Protein AF-A0A349PHZ7-F1 (afdb_monomer_lite)

Radius of gyration: 16.55 Å; chains: 1; bounding box: 44×22×49 Å

Secondary structure (DSSP, 8-state):
-HHHHHHHHHHHHHHHHHHHTT--HHHHHHHHHHHHHHHS---HHHHHHHHHHHHHHHHHHHHTT-HHHHHHHHHHHHHHHHHHHHHHHHHHHHHHHHH--

Foldseek 3Di:
DVVVVVLVVVVVVLVVVCVVVVDDPVVSVLSVVLSVCVVPPDQLVVLLVQLVVLLVVLVVCVVVVVNVVSVVSNVVSVSSVVSSVVSVVVVVVVVVVVVVD

pLDDT: mean 85.17, std 7.7, range [51.5, 95.75]

Sequence (101 aa):
MLKKILEILIFAITLAMGFYFQWEIANFVFFILFIFLILHPIPSRFAAGSAIIFLLATAFLTVFKQNDLAETVAIWAYYLMIFTAMLSFGELRKEEEKDII

Structure (mmCIF, N/CA/C/O backbone):
data_AF-A0A349PHZ7-F1
#
_entry.id   AF-A0A349PHZ7-F1
#
loop_
_atom_site.group_PDB
_atom_site.id
_atom_site.type_symbol
_atom_site.label_atom_id
_atom_site.label_alt_id
_atom_site.label_comp_id
_atom_site.label_asym_id
_atom_site.label_entity_id
_atom_site.label_seq_id
_atom_site.pdbx_PDB_ins_code
_atom_site.Cartn_x
_atom_site.Cartn_y
_atom_site.Cartn_z
_atom_site.occupancy
_atom_site.B_iso_or_equiv
_atom_site.auth_seq_id
_atom_site.auth_comp_id
_atom_site.auth_asym_id
_atom_site.auth_atom_id
_atom_site.pdbx_PDB_model_num
ATOM 1 N N . MET A 1 1 ? 8.644 3.013 -27.261 1.00 65.25 1 MET A N 1
ATOM 2 C CA . MET A 1 1 ? 7.263 3.433 -27.596 1.00 65.25 1 MET A CA 1
ATOM 3 C C . MET A 1 1 ? 6.222 2.410 -27.152 1.00 65.25 1 MET A C 1
ATOM 5 O O . MET A 1 1 ? 5.331 2.801 -26.415 1.00 65.25 1 MET A O 1
ATOM 9 N N . LEU A 1 2 ? 6.371 1.121 -27.491 1.00 77.38 2 LEU A N 1
ATOM 10 C CA . LEU A 1 2 ? 5.410 0.067 -27.120 1.00 77.38 2 LEU A CA 1
ATOM 11 C C . LEU A 1 2 ? 5.133 -0.029 -25.605 1.00 77.38 2 LEU A C 1
ATOM 13 O O . LEU A 1 2 ? 3.978 -0.096 -25.211 1.00 77.38 2 LEU A O 1
ATOM 17 N N . LYS A 1 3 ? 6.171 0.061 -24.755 1.00 77.25 3 LYS A N 1
ATOM 18 C CA . LYS A 1 3 ? 6.020 0.034 -23.285 1.00 77.25 3 LYS A CA 1
ATOM 19 C C . LYS A 1 3 ? 5.108 1.143 -22.746 1.00 77.25 3 LYS A C 1
ATOM 21 O O . LYS A 1 3 ? 4.181 0.847 -22.012 1.00 77.25 3 LYS A O 1
ATOM 26 N N . LYS A 1 4 ? 5.303 2.390 -23.193 1.00 82.31 4 LYS A N 1
ATOM 27 C CA . LYS A 1 4 ? 4.463 3.530 -22.784 1.00 82.31 4 LYS A CA 1
ATOM 28 C C . LYS A 1 4 ? 3.002 3.356 -23.198 1.00 82.31 4 LYS A C 1
ATOM 30 O O . LYS A 1 4 ? 2.106 3.709 -22.446 1.00 82.31 4 LYS A O 1
ATOM 35 N N . ILE A 1 5 ? 2.759 2.814 -24.393 1.00 87.56 5 ILE A N 1
ATOM 36 C CA . ILE A 1 5 ? 1.396 2.545 -24.870 1.00 87.56 5 ILE A CA 1
ATOM 37 C C . ILE A 1 5 ? 0.746 1.460 -24.007 1.00 87.56 5 ILE A C 1
ATOM 39 O O . ILE A 1 5 ? -0.408 1.611 -23.623 1.00 87.56 5 ILE A O 1
ATOM 43 N N . LEU A 1 6 ? 1.495 0.407 -23.664 1.00 84.19 6 LEU A N 1
ATOM 44 C CA . LEU A 1 6 ? 1.021 -0.672 -22.801 1.00 84.19 6 LEU A CA 1
ATOM 45 C C . LEU A 1 6 ? 0.687 -0.169 -21.388 1.00 84.19 6 LEU A C 1
ATOM 47 O O . LEU A 1 6 ? -0.371 -0.497 -20.866 1.00 84.19 6 LEU A O 1
ATOM 51 N N . GLU A 1 7 ? 1.549 0.666 -20.801 1.00 82.69 7 GLU A N 1
ATOM 52 C CA . GLU A 1 7 ? 1.324 1.300 -19.493 1.00 82.69 7 GLU A CA 1
ATOM 53 C C . GLU A 1 7 ? 0.032 2.125 -19.486 1.00 82.69 7 GLU A C 1
ATOM 55 O O . GLU A 1 7 ? -0.805 1.948 -18.604 1.00 82.69 7 GLU A O 1
ATOM 60 N N . ILE A 1 8 ? -0.174 2.966 -20.507 1.00 85.00 8 ILE A N 1
ATOM 61 C CA . ILE A 1 8 ? -1.394 3.775 -20.651 1.00 85.00 8 ILE A CA 1
ATOM 62 C C . ILE A 1 8 ? -2.633 2.882 -20.803 1.00 85.00 8 ILE A C 1
ATOM 64 O O . ILE A 1 8 ? -3.661 3.156 -20.186 1.00 85.00 8 ILE A O 1
ATOM 68 N N . LEU A 1 9 ? -2.542 1.805 -21.589 1.00 87.75 9 LEU A N 1
ATOM 69 C CA . LEU A 1 9 ? -3.639 0.852 -21.793 1.00 87.75 9 LEU A CA 1
ATOM 70 C C . LEU A 1 9 ? -4.025 0.142 -20.494 1.00 87.75 9 LEU A C 1
ATOM 72 O O . LEU A 1 9 ? -5.206 0.079 -20.158 1.00 87.75 9 LEU A O 1
ATOM 76 N N . ILE A 1 10 ? -3.035 -0.347 -19.745 1.00 84.75 10 ILE A N 1
ATOM 77 C CA . ILE A 1 10 ? -3.248 -0.998 -18.448 1.00 84.75 10 ILE A CA 1
ATOM 78 C C . ILE A 1 10 ? -3.899 -0.014 -17.472 1.00 84.75 10 ILE A C 1
ATOM 80 O O . ILE A 1 10 ? -4.866 -0.365 -16.794 1.00 84.75 10 ILE A O 1
ATOM 84 N N . PHE A 1 11 ? -3.430 1.236 -17.437 1.00 81.75 11 PHE A N 1
ATOM 85 C CA . PHE A 1 11 ? -3.997 2.266 -16.568 1.00 81.75 11 PHE A CA 1
ATOM 86 C C . PHE A 1 11 ? -5.447 2.614 -16.944 1.00 81.75 11 PHE A C 1
ATOM 88 O O . PHE A 1 11 ? -6.304 2.752 -16.072 1.00 81.75 11 PHE A O 1
ATOM 95 N N . ALA A 1 12 ? -5.752 2.692 -18.243 1.00 85.50 12 ALA A N 1
ATOM 96 C CA . ALA A 1 12 ? -7.103 2.947 -18.738 1.00 85.50 12 ALA A CA 1
ATOM 97 C C . ALA A 1 12 ? -8.074 1.800 -18.407 1.00 85.50 12 ALA A C 1
ATOM 99 O O . ALA A 1 12 ? -9.182 2.053 -17.936 1.00 85.50 12 ALA A O 1
ATOM 100 N N . ILE A 1 13 ? -7.648 0.544 -18.589 1.00 86.50 13 ILE A N 1
ATOM 101 C CA . ILE A 1 13 ? -8.439 -0.644 -18.221 1.00 86.50 13 ILE A CA 1
ATOM 102 C 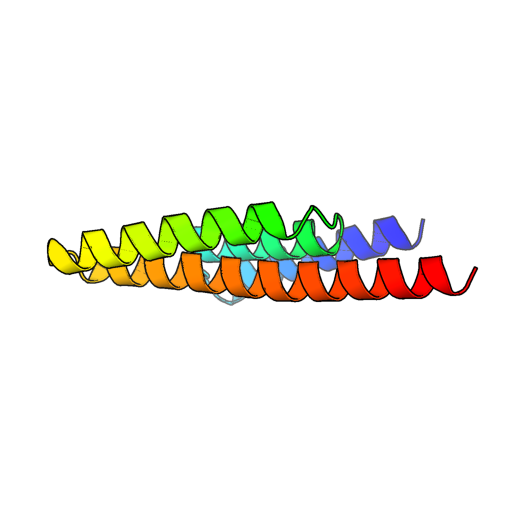C . ILE A 1 13 ? -8.705 -0.659 -16.714 1.00 86.50 13 ILE A C 1
ATOM 104 O O . ILE A 1 13 ? -9.820 -0.927 -16.281 1.00 86.50 13 ILE A O 1
ATOM 108 N N . THR A 1 14 ? -7.703 -0.304 -15.919 1.00 81.06 14 THR A N 1
ATOM 109 C CA . THR A 1 14 ? -7.800 -0.233 -14.457 1.00 81.06 14 THR A CA 1
ATOM 110 C C . THR A 1 14 ? -8.839 0.776 -13.994 1.00 81.06 14 THR A C 1
ATOM 112 O O . THR A 1 14 ? -9.693 0.454 -13.168 1.00 81.06 14 THR A O 1
ATOM 115 N N . LEU A 1 15 ? -8.805 1.984 -14.559 1.00 83.06 15 LEU A N 1
ATOM 116 C CA . LEU A 1 15 ? -9.811 3.014 -14.307 1.00 83.06 15 LEU A CA 1
ATOM 117 C C . LEU A 1 15 ? -11.213 2.541 -14.703 1.00 83.06 15 LEU A C 1
ATOM 119 O O . LEU A 1 15 ? -12.157 2.710 -13.931 1.00 83.06 15 LEU A O 1
ATOM 123 N N . ALA A 1 16 ? -11.341 1.907 -15.872 1.00 85.44 16 ALA A N 1
ATOM 124 C CA . ALA A 1 16 ? -12.613 1.378 -16.349 1.00 85.44 16 ALA A CA 1
ATOM 125 C C . ALA A 1 16 ? -13.165 0.277 -15.427 1.00 85.44 16 ALA A C 1
ATOM 127 O O . ALA A 1 16 ? -14.351 0.292 -15.107 1.00 85.44 16 ALA A O 1
ATOM 128 N N . MET A 1 17 ? -12.314 -0.638 -14.954 1.00 82.88 17 MET A N 1
ATOM 129 C CA . MET A 1 17 ? -12.703 -1.693 -14.014 1.00 82.88 17 MET A CA 1
ATOM 130 C C . MET A 1 17 ? -13.126 -1.114 -12.664 1.00 82.88 17 MET A C 1
ATOM 132 O O . MET A 1 17 ? -14.194 -1.466 -12.170 1.00 82.88 17 MET A O 1
ATOM 136 N N . GLY A 1 18 ? -12.345 -0.192 -12.093 1.00 80.69 18 GLY A N 1
ATOM 137 C CA . GLY A 1 18 ? -12.685 0.435 -10.813 1.00 80.69 18 GLY A CA 1
ATOM 138 C C . GLY A 1 18 ? -14.038 1.145 -10.842 1.00 80.69 18 GLY A C 1
ATOM 139 O O . GLY A 1 18 ? -14.828 1.007 -9.910 1.00 80.69 18 GLY A O 1
ATOM 140 N N . PHE A 1 19 ? -14.336 1.836 -11.947 1.00 82.56 19 PHE A N 1
ATOM 141 C CA . PHE A 1 19 ? -15.633 2.477 -12.149 1.00 82.56 19 PHE A CA 1
ATOM 142 C C . PHE A 1 19 ? -16.764 1.458 -12.353 1.00 82.56 19 PHE A C 1
ATOM 144 O O . PHE A 1 19 ? -17.817 1.575 -11.730 1.00 82.56 19 PHE A O 1
ATOM 151 N N . TYR A 1 20 ? -16.548 0.441 -13.195 1.00 87.75 20 TYR A N 1
ATOM 152 C CA . TYR A 1 20 ? -17.558 -0.574 -13.512 1.00 87.75 20 TYR A CA 1
ATOM 153 C C . TYR A 1 20 ? -17.965 -1.409 -12.291 1.00 87.75 20 TYR A C 1
ATOM 155 O O . TYR A 1 20 ? -19.149 -1.663 -12.085 1.00 87.75 20 TYR A O 1
ATOM 163 N N . PHE A 1 21 ? -16.999 -1.806 -11.459 1.00 82.75 21 PHE A N 1
ATOM 164 C CA . PHE A 1 21 ? -17.248 -2.623 -10.269 1.00 82.75 21 PHE A CA 1
ATOM 165 C C . PHE A 1 21 ? -17.656 -1.815 -9.029 1.00 82.75 21 PHE A C 1
ATOM 167 O O . PHE A 1 21 ? -17.830 -2.410 -7.968 1.00 82.75 21 PHE A O 1
ATOM 174 N N . GLN A 1 22 ? -17.801 -0.487 -9.147 1.00 84.06 22 GLN A N 1
ATOM 175 C CA . GLN A 1 22 ? -18.141 0.415 -8.038 1.00 84.06 22 GLN A CA 1
ATOM 176 C C . GLN A 1 22 ? -17.272 0.181 -6.796 1.00 84.06 22 GLN A C 1
ATOM 178 O O . GLN A 1 22 ? -17.761 0.129 -5.668 1.00 84.06 22 GLN A O 1
ATOM 183 N N . TRP A 1 23 ? -15.968 -0.006 -7.004 1.00 81.25 23 TRP A N 1
ATOM 184 C CA . TRP A 1 23 ? -15.066 -0.279 -5.896 1.00 81.25 23 TRP A CA 1
ATOM 185 C C . TRP A 1 23 ? -14.998 0.898 -4.932 1.00 81.25 23 TRP A C 1
ATOM 187 O O . TRP A 1 23 ? -14.948 2.062 -5.335 1.00 81.25 23 TRP A O 1
ATOM 197 N N . GLU A 1 24 ? -14.917 0.577 -3.643 1.00 82.19 24 GLU A N 1
ATOM 198 C CA . GLU A 1 24 ? -14.565 1.568 -2.639 1.00 82.19 24 GLU A CA 1
ATOM 199 C C . GLU A 1 24 ? -13.225 2.223 -2.978 1.00 82.19 24 GLU A C 1
ATOM 201 O O . GLU A 1 24 ? -12.292 1.575 -3.467 1.00 82.19 24 GLU A O 1
ATOM 206 N N . ILE A 1 25 ? -13.117 3.516 -2.667 1.00 82.25 25 ILE A N 1
ATOM 207 C CA . ILE A 1 25 ? -11.941 4.338 -2.975 1.00 82.25 25 ILE A CA 1
ATOM 208 C C . ILE A 1 25 ? -10.661 3.678 -2.447 1.00 82.25 25 ILE A C 1
ATOM 210 O O . ILE A 1 25 ? -9.649 3.672 -3.143 1.00 82.25 25 ILE A O 1
ATOM 214 N N . ALA A 1 26 ? -10.707 3.066 -1.259 1.00 78.62 26 ALA A N 1
ATOM 215 C CA . ALA A 1 26 ? -9.567 2.355 -0.687 1.00 78.62 26 ALA A CA 1
ATOM 216 C C . ALA A 1 26 ? -9.108 1.185 -1.576 1.00 78.62 26 ALA A C 1
ATOM 218 O O . ALA A 1 26 ? -7.930 1.104 -1.923 1.00 78.62 26 ALA A O 1
ATOM 219 N N . ASN A 1 27 ? -10.031 0.325 -2.014 1.00 80.62 27 ASN A N 1
ATOM 220 C CA . ASN A 1 27 ? -9.727 -0.808 -2.895 1.00 80.62 27 ASN A CA 1
ATOM 221 C C . ASN A 1 27 ? -9.187 -0.339 -4.250 1.00 80.62 27 ASN A C 1
ATOM 223 O O . ASN A 1 27 ? -8.226 -0.904 -4.772 1.00 80.62 27 ASN A O 1
ATOM 227 N N . PHE A 1 28 ? -9.752 0.743 -4.790 1.00 83.69 28 PHE A N 1
ATOM 228 C CA . PHE A 1 28 ? -9.271 1.353 -6.024 1.00 83.69 28 PHE A CA 1
ATOM 229 C C . PHE A 1 28 ? -7.835 1.886 -5.893 1.00 83.69 28 PHE A C 1
ATOM 231 O O . PHE A 1 28 ? -6.997 1.632 -6.759 1.00 83.69 28 PHE A O 1
ATOM 238 N N . VAL A 1 29 ? -7.519 2.562 -4.782 1.00 83.88 29 VAL A N 1
ATOM 239 C CA . VAL A 1 29 ? -6.161 3.044 -4.483 1.00 83.88 29 VAL A CA 1
ATOM 240 C C . VAL A 1 29 ? -5.179 1.880 -4.356 1.00 83.88 29 VAL A C 1
ATOM 242 O O . VAL A 1 29 ? -4.104 1.935 -4.955 1.00 83.88 29 VAL A O 1
ATOM 245 N N . PHE A 1 30 ? -5.546 0.809 -3.644 1.00 83.62 30 PHE A N 1
ATOM 246 C CA . PHE A 1 30 ? -4.711 -0.393 -3.537 1.00 83.62 30 PHE A CA 1
ATOM 247 C C . PHE A 1 30 ? -4.459 -1.040 -4.898 1.00 83.62 30 PHE A C 1
ATOM 249 O O . PHE A 1 30 ? -3.337 -1.453 -5.179 1.00 83.62 30 PHE A O 1
ATOM 256 N N . PHE A 1 31 ? -5.461 -1.080 -5.771 1.00 83.56 31 PHE A N 1
ATOM 257 C CA . PHE A 1 31 ? -5.312 -1.651 -7.104 1.00 83.56 31 PHE A CA 1
ATOM 258 C C . PHE A 1 31 ? -4.426 -0.799 -8.030 1.00 83.56 31 PHE A C 1
ATOM 260 O O . PHE A 1 31 ? -3.611 -1.338 -8.777 1.00 83.56 31 PHE A O 1
ATOM 267 N N . ILE A 1 32 ? -4.497 0.533 -7.945 1.00 83.81 32 ILE A N 1
ATOM 268 C CA . ILE A 1 32 ? -3.543 1.408 -8.650 1.00 83.81 32 ILE A CA 1
ATOM 269 C C . ILE A 1 32 ? -2.125 1.190 -8.116 1.00 83.81 32 ILE A C 1
ATOM 271 O O . ILE A 1 32 ? -1.188 1.036 -8.902 1.00 83.81 32 ILE A O 1
ATOM 275 N N . LEU A 1 33 ? -1.968 1.148 -6.788 1.00 83.06 33 LEU A N 1
ATOM 276 C CA . LEU A 1 33 ? -0.688 0.856 -6.141 1.00 83.06 33 LEU A CA 1
ATOM 277 C C . LEU A 1 33 ? -0.123 -0.489 -6.595 1.00 83.06 33 LEU A C 1
ATOM 279 O O . LEU A 1 33 ? 1.073 -0.582 -6.852 1.00 83.06 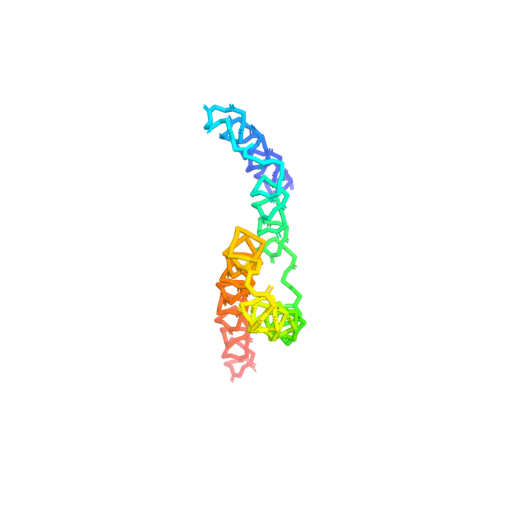33 LEU A O 1
ATOM 283 N N . PHE A 1 34 ? -0.977 -1.502 -6.748 1.00 83.31 34 PHE A N 1
ATOM 284 C CA . PHE A 1 34 ? -0.590 -2.821 -7.233 1.00 83.31 34 PHE A CA 1
ATOM 285 C C . PHE A 1 34 ? 0.044 -2.759 -8.620 1.00 83.31 34 PHE A C 1
ATOM 287 O O . PHE A 1 34 ? 1.152 -3.250 -8.831 1.00 83.31 34 PHE A O 1
ATOM 294 N N . ILE A 1 35 ? -0.635 -2.109 -9.563 1.00 82.56 35 ILE A N 1
ATOM 295 C CA . ILE A 1 35 ? -0.142 -1.981 -10.935 1.00 82.56 35 ILE A CA 1
ATOM 296 C C . ILE A 1 35 ? 1.129 -1.148 -10.979 1.00 82.56 35 ILE A C 1
ATOM 298 O O . ILE A 1 35 ? 2.070 -1.496 -11.693 1.00 82.56 35 ILE A O 1
ATOM 302 N N . PHE A 1 36 ? 1.186 -0.081 -10.184 1.00 82.88 36 PHE A N 1
ATOM 303 C CA . PHE A 1 36 ? 2.390 0.723 -10.061 1.00 82.88 36 PHE A CA 1
ATOM 304 C C . PHE A 1 36 ? 3.575 -0.107 -9.551 1.00 82.88 36 PHE A C 1
ATOM 306 O O . PHE A 1 36 ? 4.649 -0.039 -10.142 1.00 82.88 36 PHE A O 1
ATOM 313 N N . LEU A 1 37 ? 3.378 -0.938 -8.522 1.00 79.75 37 LEU A N 1
ATOM 314 C CA . LEU A 1 37 ? 4.412 -1.831 -7.991 1.00 79.75 37 LEU A CA 1
ATOM 315 C C . LEU A 1 37 ? 4.874 -2.878 -9.010 1.00 79.75 37 LEU A C 1
ATOM 317 O O . LEU A 1 37 ? 6.057 -3.201 -9.056 1.00 79.75 37 LEU A O 1
ATOM 321 N N . ILE A 1 38 ? 3.958 -3.409 -9.825 1.00 78.56 38 ILE A N 1
ATOM 322 C CA . ILE A 1 38 ? 4.300 -4.362 -10.891 1.00 78.56 38 ILE A CA 1
ATOM 323 C C . ILE A 1 38 ? 5.179 -3.691 -11.955 1.00 78.56 38 ILE A C 1
ATOM 325 O O . ILE A 1 38 ? 6.143 -4.292 -12.430 1.00 78.56 38 ILE A O 1
ATOM 329 N N . LEU A 1 39 ? 4.862 -2.449 -12.332 1.00 78.31 39 LEU A N 1
ATOM 330 C CA . LEU A 1 39 ? 5.621 -1.691 -13.333 1.00 78.31 39 LEU A CA 1
ATOM 331 C C . LEU A 1 39 ? 6.961 -1.175 -12.786 1.00 78.31 39 LEU A C 1
ATOM 333 O O . LEU A 1 39 ? 7.966 -1.171 -13.499 1.00 78.31 39 LEU A O 1
ATOM 337 N N . HIS A 1 40 ? 6.982 -0.773 -11.517 1.00 80.94 40 HIS A N 1
ATOM 338 C CA . HIS A 1 40 ? 8.144 -0.250 -10.807 1.00 80.94 40 HIS A CA 1
ATOM 339 C C . HIS A 1 40 ? 8.417 -1.090 -9.555 1.00 80.94 40 HIS A C 1
ATOM 341 O O . HIS A 1 40 ? 8.068 -0.674 -8.447 1.00 80.94 40 HIS A O 1
ATOM 347 N N . PRO A 1 41 ? 9.056 -2.265 -9.715 1.00 76.44 41 PRO A N 1
ATOM 348 C CA . PRO A 1 41 ? 9.327 -3.152 -8.596 1.00 76.44 41 PRO A CA 1
ATOM 349 C C . PRO A 1 41 ? 10.249 -2.462 -7.590 1.00 76.44 41 PRO A C 1
ATOM 351 O O . PRO A 1 41 ? 11.398 -2.127 -7.891 1.00 76.44 41 PRO A O 1
ATOM 354 N N . ILE A 1 42 ? 9.712 -2.244 -6.395 1.00 83.12 42 ILE A N 1
ATOM 355 C CA . ILE A 1 42 ? 10.432 -1.769 -5.212 1.00 83.12 42 ILE A CA 1
ATOM 356 C C . ILE A 1 42 ? 10.853 -2.961 -4.346 1.00 83.12 42 ILE A C 1
ATOM 358 O O . ILE A 1 42 ? 10.307 -4.052 -4.517 1.00 83.12 42 ILE A O 1
ATOM 362 N N . PRO A 1 43 ? 11.769 -2.769 -3.379 1.00 85.50 43 PRO A N 1
ATOM 363 C CA . PRO A 1 43 ? 12.165 -3.848 -2.493 1.00 85.50 43 PRO A CA 1
ATOM 364 C C . PRO A 1 43 ? 10.982 -4.447 -1.714 1.00 85.50 43 PRO A C 1
ATOM 366 O O . PRO A 1 43 ? 10.276 -3.716 -1.009 1.00 85.50 43 PRO A O 1
ATOM 369 N N . SER A 1 44 ? 10.804 -5.771 -1.778 1.00 87.19 44 SER A N 1
ATOM 370 C CA . SER A 1 44 ? 9.678 -6.505 -1.158 1.00 87.19 44 SER A CA 1
ATOM 371 C C . SER A 1 44 ? 9.548 -6.254 0.351 1.00 87.19 44 SER A C 1
ATOM 373 O O . SER A 1 44 ? 8.441 -6.210 0.898 1.00 87.19 44 SER A O 1
ATOM 375 N N . ARG A 1 45 ? 10.681 -5.978 1.012 1.00 86.81 45 ARG A N 1
ATOM 376 C CA . ARG A 1 45 ? 10.785 -5.624 2.437 1.00 86.81 45 ARG A CA 1
ATOM 377 C C . ARG A 1 45 ? 9.886 -4.456 2.862 1.00 86.81 45 ARG A C 1
ATOM 379 O O . ARG A 1 45 ? 9.411 -4.453 3.994 1.00 86.81 45 ARG A O 1
ATOM 386 N N . PHE A 1 46 ? 9.644 -3.475 1.986 1.00 87.38 46 PHE A N 1
ATOM 387 C CA . PHE A 1 46 ? 8.803 -2.322 2.328 1.00 87.38 46 PHE A CA 1
ATOM 388 C C . PHE A 1 46 ? 7.332 -2.723 2.411 1.00 87.38 46 PHE A C 1
ATOM 390 O O . PHE A 1 46 ? 6.681 -2.436 3.413 1.00 87.38 46 PHE A O 1
ATOM 397 N N . ALA A 1 47 ? 6.841 -3.461 1.410 1.00 87.81 47 ALA A N 1
ATOM 398 C CA . ALA A 1 47 ? 5.487 -4.010 1.426 1.00 87.81 47 ALA A CA 1
ATOM 399 C C . ALA A 1 47 ? 5.286 -4.957 2.622 1.00 87.81 47 ALA A C 1
ATOM 401 O O . ALA A 1 47 ? 4.267 -4.871 3.305 1.00 87.81 47 ALA A O 1
ATOM 402 N N . ALA A 1 48 ? 6.295 -5.783 2.933 1.00 89.56 48 ALA A N 1
ATOM 403 C CA . ALA A 1 48 ? 6.255 -6.705 4.070 1.00 89.56 48 ALA A CA 1
ATOM 404 C C . ALA A 1 48 ? 6.148 -5.961 5.408 1.00 89.56 48 ALA A C 1
ATOM 406 O O . ALA A 1 48 ? 5.310 -6.291 6.246 1.00 89.56 48 ALA A O 1
ATOM 407 N N . GLY A 1 49 ? 6.969 -4.922 5.593 1.00 91.75 49 GLY A N 1
ATOM 408 C CA . GLY A 1 49 ? 6.933 -4.084 6.789 1.00 91.75 49 GLY A CA 1
ATOM 409 C C . GLY A 1 49 ? 5.574 -3.413 6.974 1.00 91.75 49 GLY A C 1
ATOM 410 O O . GLY A 1 49 ? 5.007 -3.466 8.065 1.00 91.75 49 GLY A O 1
ATOM 411 N N . SER A 1 50 ? 5.007 -2.851 5.902 1.00 90.69 50 SER A N 1
ATOM 412 C CA . SER A 1 50 ? 3.660 -2.279 5.943 1.00 90.69 50 SER A CA 1
ATOM 413 C C . SER A 1 50 ? 2.605 -3.333 6.289 1.00 90.69 50 SER A C 1
ATOM 415 O O . SER A 1 50 ? 1.790 -3.084 7.173 1.00 90.69 50 SER A O 1
ATOM 417 N N . ALA A 1 51 ? 2.644 -4.521 5.675 1.00 92.94 51 ALA A N 1
ATOM 418 C CA . ALA A 1 51 ? 1.697 -5.602 5.964 1.00 92.94 51 ALA A CA 1
ATOM 419 C C . ALA A 1 51 ? 1.698 -5.996 7.451 1.00 92.94 51 ALA A C 1
ATOM 421 O O . ALA A 1 51 ? 0.635 -6.137 8.054 1.00 92.94 51 ALA A O 1
ATOM 422 N N . ILE A 1 52 ? 2.883 -6.106 8.063 1.00 94.62 52 ILE A N 1
ATOM 423 C CA . ILE A 1 52 ? 3.029 -6.422 9.492 1.00 94.62 52 ILE A CA 1
ATOM 424 C C . ILE A 1 52 ? 2.417 -5.321 10.364 1.00 94.62 52 ILE A C 1
ATOM 426 O O . ILE A 1 52 ? 1.706 -5.624 11.320 1.00 94.62 52 ILE A O 1
ATOM 430 N N . ILE A 1 53 ? 2.652 -4.047 10.033 1.00 94.75 53 ILE A N 1
ATOM 431 C CA . ILE A 1 53 ? 2.073 -2.916 10.776 1.00 94.75 53 ILE A CA 1
ATOM 432 C C . ILE A 1 53 ? 0.543 -2.963 10.721 1.00 94.75 53 ILE A C 1
ATOM 434 O O . ILE A 1 53 ? -0.105 -2.829 11.758 1.00 94.75 53 ILE A O 1
ATOM 438 N N . PHE A 1 54 ? -0.036 -3.196 9.540 1.00 92.69 54 PHE A N 1
ATOM 439 C CA . PHE A 1 54 ? -1.489 -3.308 9.399 1.00 92.69 54 PHE A CA 1
ATOM 440 C C . PHE A 1 54 ? -2.043 -4.545 10.124 1.00 92.69 54 PHE A C 1
ATOM 442 O O . PHE A 1 54 ? -3.057 -4.425 10.799 1.00 92.69 54 PHE A O 1
ATOM 449 N N . LEU A 1 55 ? -1.354 -5.692 10.106 1.00 94.81 55 LEU A N 1
ATOM 450 C CA . LEU A 1 55 ? -1.752 -6.869 10.897 1.00 94.81 55 LEU A CA 1
ATOM 451 C C . LEU A 1 55 ? -1.756 -6.592 12.405 1.00 94.81 55 LEU A C 1
ATOM 453 O O . LEU A 1 55 ? -2.688 -6.985 13.109 1.00 94.81 55 LEU A O 1
ATOM 457 N N . LEU A 1 56 ? -0.733 -5.900 12.911 1.00 95.75 56 LEU A N 1
ATOM 458 C CA . LEU A 1 56 ? -0.683 -5.493 14.315 1.00 95.75 56 LEU A CA 1
ATOM 459 C C . LEU A 1 56 ? -1.812 -4.514 14.647 1.00 95.75 56 LEU A C 1
ATOM 461 O O . LEU A 1 56 ? -2.442 -4.642 15.697 1.00 95.75 56 LEU A O 1
ATOM 465 N N . ALA A 1 57 ? -2.109 -3.579 13.742 1.00 93.25 57 ALA A N 1
ATOM 466 C CA . ALA A 1 57 ? -3.235 -2.666 13.888 1.00 93.25 57 ALA A CA 1
ATOM 467 C C . ALA A 1 57 ? -4.577 -3.416 13.908 1.00 93.25 57 ALA A C 1
ATOM 469 O O . ALA A 1 57 ? -5.408 -3.122 14.763 1.00 93.25 57 ALA A O 1
ATOM 470 N N . THR A 1 58 ? -4.771 -4.424 13.050 1.00 93.19 58 THR A N 1
ATOM 471 C CA . THR A 1 58 ? -5.947 -5.307 13.081 1.00 93.19 58 THR A CA 1
ATOM 472 C C . THR A 1 58 ? -6.072 -5.993 14.432 1.00 93.19 58 THR A C 1
ATOM 474 O O . THR A 1 58 ? -7.124 -5.915 15.058 1.00 93.19 58 THR A O 1
ATOM 477 N N . ALA A 1 59 ? -5.002 -6.633 14.915 1.00 92.56 59 ALA A N 1
ATOM 478 C CA . ALA A 1 59 ? -5.021 -7.317 16.206 1.00 92.56 59 ALA A CA 1
ATOM 479 C C . ALA A 1 59 ? -5.385 -6.355 17.347 1.00 92.56 59 ALA A C 1
ATOM 481 O O . ALA A 1 59 ? -6.211 -6.686 18.197 1.00 92.56 59 ALA A O 1
ATOM 482 N N . PHE A 1 60 ? -4.823 -5.144 17.329 1.00 94.69 60 PHE A N 1
ATOM 483 C CA . PHE A 1 60 ? -5.147 -4.098 18.292 1.00 94.69 60 PHE A CA 1
ATOM 484 C C . PHE A 1 60 ? -6.628 -3.705 18.205 1.00 94.69 60 PHE A C 1
ATOM 486 O O . PHE A 1 60 ? -7.340 -3.805 19.199 1.00 94.69 60 PHE A O 1
ATOM 493 N N . LEU A 1 61 ? -7.135 -3.346 17.023 1.00 92.81 61 LEU A N 1
ATOM 494 C CA . LEU A 1 61 ? -8.533 -2.942 16.814 1.00 92.81 61 LEU A CA 1
ATOM 495 C C . LEU A 1 61 ? -9.540 -4.025 17.228 1.00 92.81 61 LEU A C 1
ATOM 497 O O . LEU A 1 61 ? -10.567 -3.705 17.833 1.00 92.81 61 LEU A O 1
ATOM 501 N N . THR A 1 62 ? -9.215 -5.298 16.986 1.00 92.62 62 THR A N 1
ATOM 502 C CA . THR A 1 62 ? -10.020 -6.442 17.436 1.00 92.62 62 THR A CA 1
ATOM 503 C C . THR A 1 62 ? -10.121 -6.496 18.961 1.00 92.62 62 THR A C 1
ATOM 505 O O . THR A 1 62 ? -11.206 -6.723 19.498 1.00 92.62 62 THR A O 1
ATOM 508 N N . VAL A 1 63 ? -9.030 -6.222 19.688 1.00 95.38 63 VAL A N 1
ATOM 509 C CA . VAL A 1 63 ? -9.048 -6.160 21.164 1.00 95.38 63 VAL A CA 1
ATOM 510 C C . VAL A 1 63 ? -9.960 -5.033 21.665 1.00 95.38 63 VAL A C 1
ATOM 512 O O . VAL A 1 63 ? -10.679 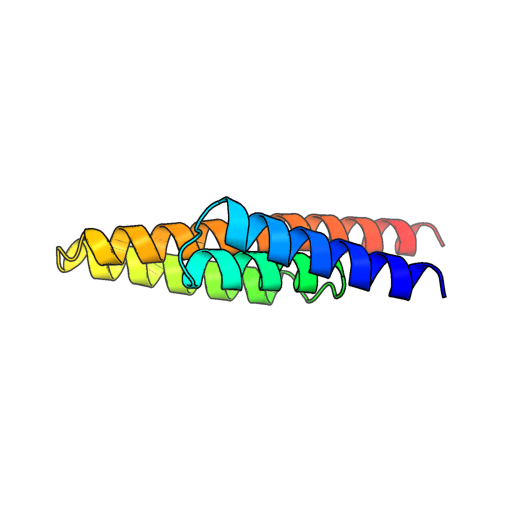-5.217 22.648 1.00 95.38 63 VAL A O 1
ATOM 515 N N . PHE A 1 64 ? -10.014 -3.900 20.959 1.00 93.56 64 PHE A N 1
ATOM 516 C CA . PHE A 1 64 ? -10.919 -2.782 21.273 1.00 93.56 64 PHE A CA 1
ATOM 517 C C . PHE A 1 64 ? -12.350 -2.965 20.739 1.00 93.56 64 PHE A C 1
ATOM 519 O O . PHE A 1 64 ? -13.149 -2.031 20.816 1.00 93.56 64 PHE A O 1
ATOM 526 N N . LYS A 1 65 ? -12.697 -4.161 20.238 1.00 92.00 65 LYS A N 1
ATOM 527 C CA . LYS A 1 65 ? -14.019 -4.515 19.689 1.00 92.00 65 LYS A CA 1
ATOM 528 C C . LYS A 1 65 ? -14.478 -3.637 18.517 1.00 92.00 65 LYS A C 1
ATOM 530 O O . LYS A 1 65 ? -15.676 -3.540 18.256 1.00 92.00 65 LYS A O 1
ATOM 535 N N . GLN A 1 66 ? -13.550 -3.011 17.794 1.00 90.75 66 GLN A N 1
ATOM 536 C CA . GLN A 1 66 ? -13.862 -2.260 16.576 1.00 90.75 66 GLN A CA 1
ATOM 537 C C . GLN A 1 66 ? -13.824 -3.194 15.364 1.00 90.75 66 GLN A C 1
ATOM 539 O O . GLN A 1 66 ? -12.915 -3.111 14.541 1.00 90.75 66 GLN A O 1
ATOM 544 N N . ASN A 1 67 ? -14.790 -4.111 15.284 1.00 89.12 67 ASN A N 1
ATOM 545 C CA . ASN A 1 67 ? -14.772 -5.206 14.308 1.00 89.12 67 ASN A CA 1
ATOM 546 C C . ASN A 1 67 ? -14.750 -4.711 12.852 1.00 89.12 67 ASN A C 1
ATOM 548 O O . ASN A 1 67 ? -13.938 -5.200 12.075 1.00 89.12 67 ASN A O 1
ATOM 552 N N . ASP A 1 68 ? -15.546 -3.692 12.513 1.00 90.69 68 ASP A N 1
ATOM 553 C CA . ASP A 1 68 ? -15.634 -3.166 11.139 1.00 90.69 68 ASP A CA 1
ATOM 554 C C . ASP A 1 68 ? -14.294 -2.578 10.657 1.00 90.69 68 ASP A C 1
ATOM 556 O O . ASP A 1 68 ? -13.829 -2.820 9.539 1.00 90.69 68 ASP A O 1
ATOM 560 N N . LEU A 1 69 ? -13.622 -1.823 11.533 1.00 88.88 69 LEU A N 1
ATOM 561 C CA . LEU A 1 69 ? -12.312 -1.244 11.237 1.00 88.88 69 LEU A CA 1
ATOM 562 C C . LEU A 1 69 ? -11.217 -2.310 11.252 1.00 88.88 69 LEU A C 1
ATOM 564 O O . LEU A 1 69 ? -10.334 -2.280 10.399 1.00 88.88 69 LEU A O 1
ATOM 568 N N . ALA A 1 70 ? -11.276 -3.263 12.184 1.00 92.06 70 ALA A N 1
ATOM 569 C CA . ALA A 1 70 ? -10.330 -4.371 12.237 1.00 92.06 70 ALA A CA 1
ATOM 570 C C . ALA A 1 70 ? -10.369 -5.200 10.945 1.00 92.06 70 ALA A C 1
ATOM 572 O O . ALA A 1 70 ? -9.311 -5.514 10.399 1.00 92.06 70 ALA A O 1
ATOM 573 N N . GLU A 1 71 ? -11.567 -5.491 10.433 1.00 91.88 71 GLU A N 1
ATOM 574 C CA . GLU A 1 71 ? -11.774 -6.200 9.169 1.00 91.88 71 GLU A CA 1
ATOM 575 C C . GLU A 1 71 ? -11.221 -5.406 7.982 1.00 91.88 71 GLU A C 1
ATOM 577 O O . GLU A 1 71 ? -10.424 -5.930 7.205 1.00 91.88 71 GLU A O 1
ATOM 582 N N . THR A 1 72 ? -11.546 -4.115 7.893 1.00 90.81 72 THR A N 1
ATOM 583 C CA . THR A 1 72 ? -11.045 -3.239 6.818 1.00 90.81 72 THR A CA 1
ATOM 584 C C . THR A 1 72 ? -9.513 -3.198 6.792 1.00 90.81 72 THR A C 1
ATOM 586 O O . THR A 1 72 ? -8.880 -3.371 5.748 1.00 90.81 72 THR A O 1
ATOM 589 N N . VAL A 1 73 ? -8.894 -3.031 7.961 1.00 92.31 73 VAL A N 1
ATOM 590 C CA . VAL A 1 73 ? -7.434 -3.015 8.126 1.00 92.31 73 VAL A CA 1
ATOM 591 C C . VAL A 1 73 ? -6.829 -4.391 7.815 1.00 92.31 73 VAL A C 1
ATOM 593 O O . VAL A 1 73 ? -5.748 -4.461 7.228 1.00 92.31 73 VAL A O 1
ATOM 596 N N . ALA A 1 74 ? -7.536 -5.485 8.120 1.00 92.75 74 ALA A N 1
ATOM 597 C CA . ALA A 1 74 ? -7.094 -6.841 7.793 1.00 92.75 74 ALA A CA 1
ATOM 598 C C . ALA A 1 74 ? -7.061 -7.075 6.278 1.00 92.75 74 ALA A C 1
ATOM 600 O O . ALA A 1 74 ? -6.106 -7.659 5.764 1.00 92.75 74 ALA A O 1
ATOM 601 N N . ILE A 1 75 ? -8.068 -6.572 5.556 1.00 92.19 75 ILE A N 1
ATOM 602 C CA . ILE A 1 75 ? -8.122 -6.617 4.090 1.00 92.19 75 ILE A CA 1
ATOM 603 C C . ILE A 1 75 ? -6.939 -5.844 3.492 1.00 92.19 75 ILE A C 1
ATOM 605 O O . ILE A 1 75 ? -6.269 -6.334 2.582 1.00 92.19 75 ILE A O 1
ATOM 609 N N . TRP A 1 76 ? -6.610 -4.670 4.036 1.00 90.75 76 TRP A N 1
ATOM 610 C CA . TRP A 1 76 ? -5.445 -3.899 3.584 1.00 90.75 76 TRP A CA 1
ATOM 611 C C . TRP A 1 76 ? -4.127 -4.630 3.839 1.00 90.75 76 TRP A C 1
ATOM 613 O O . TRP A 1 76 ? -3.254 -4.665 2.969 1.00 90.75 76 TRP A O 1
ATOM 623 N N . ALA A 1 77 ? -3.992 -5.258 5.008 1.00 93.50 77 ALA A N 1
ATOM 624 C CA . ALA A 1 77 ? -2.831 -6.080 5.318 1.00 93.50 77 ALA A CA 1
ATOM 625 C C . ALA A 1 77 ? -2.703 -7.264 4.348 1.00 93.50 77 ALA A C 1
ATOM 627 O O . ALA A 1 77 ? -1.607 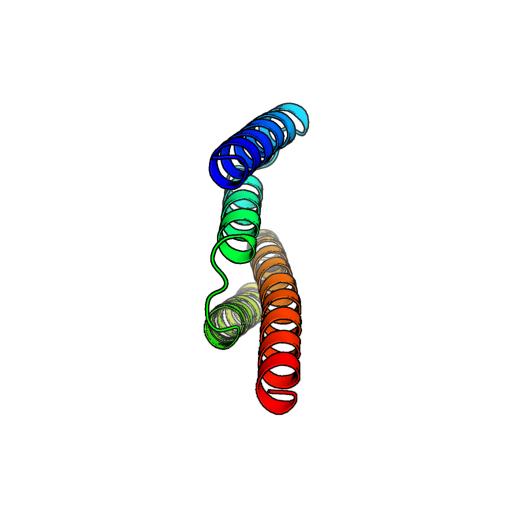-7.564 3.874 1.00 93.50 77 ALA A O 1
ATOM 628 N N . TYR A 1 78 ? -3.828 -7.895 4.002 1.00 91.75 78 TYR A N 1
ATOM 629 C CA . TYR A 1 78 ? -3.889 -8.973 3.021 1.00 91.75 78 TYR A CA 1
ATOM 630 C C . TYR A 1 78 ? -3.409 -8.527 1.632 1.00 91.75 78 TYR A C 1
ATOM 632 O O . TYR A 1 78 ? -2.567 -9.205 1.038 1.00 91.75 78 TYR A O 1
ATOM 640 N N . TYR A 1 79 ? -3.846 -7.362 1.141 1.00 90.00 79 TYR A N 1
ATOM 641 C CA . TYR A 1 79 ? -3.342 -6.819 -0.127 1.00 90.00 79 TYR A CA 1
ATOM 642 C C . TYR A 1 79 ? -1.828 -6.597 -0.103 1.00 90.00 79 TYR A C 1
ATOM 644 O O . TYR A 1 79 ? -1.129 -6.987 -1.039 1.00 90.00 79 TYR A O 1
ATOM 652 N N . LEU A 1 80 ? -1.298 -6.038 0.987 1.00 90.94 80 LEU A N 1
ATOM 653 C CA . LEU A 1 80 ? 0.141 -5.816 1.126 1.00 90.94 80 LEU A CA 1
ATOM 654 C C . LEU A 1 80 ? 0.933 -7.126 1.182 1.00 90.94 80 LEU A C 1
ATOM 656 O O . LEU A 1 80 ? 2.009 -7.195 0.594 1.00 90.94 80 LEU A O 1
ATOM 660 N N . MET A 1 81 ? 0.398 -8.181 1.806 1.00 92.50 81 MET A N 1
ATOM 661 C CA . MET A 1 81 ? 1.030 -9.506 1.781 1.00 92.50 81 MET A CA 1
ATOM 662 C C . MET A 1 81 ? 1.112 -10.085 0.366 1.00 92.50 81 MET A C 1
ATOM 664 O O . MET A 1 81 ? 2.151 -10.632 -0.009 1.00 92.50 81 MET A O 1
ATOM 668 N N . ILE A 1 82 ? 0.055 -9.938 -0.442 1.00 90.44 82 ILE A N 1
ATOM 669 C CA . ILE A 1 82 ? 0.093 -10.343 -1.856 1.00 90.44 82 ILE A CA 1
ATOM 670 C C . ILE A 1 82 ? 1.189 -9.565 -2.594 1.00 90.44 82 ILE A C 1
ATOM 672 O O . ILE A 1 82 ? 1.953 -10.156 -3.360 1.00 90.44 82 ILE A O 1
ATOM 676 N N . PHE A 1 83 ? 1.315 -8.260 -2.335 1.00 88.94 83 PHE A N 1
ATOM 677 C CA . PHE A 1 83 ? 2.352 -7.435 -2.963 1.00 88.94 83 PHE A CA 1
ATOM 678 C C . PHE A 1 83 ? 3.750 -7.893 -2.569 1.00 88.94 83 PHE A C 1
ATOM 680 O O . PHE A 1 83 ? 4.614 -8.012 -3.436 1.00 88.94 83 PHE A O 1
ATOM 687 N N . THR A 1 84 ? 3.968 -8.194 -1.288 1.00 91.00 84 THR A N 1
ATOM 688 C CA . THR A 1 84 ? 5.224 -8.771 -0.809 1.00 91.00 84 THR A CA 1
ATOM 689 C C . THR A 1 84 ? 5.560 -10.043 -1.567 1.00 91.00 84 THR A C 1
ATOM 691 O O . THR A 1 84 ? 6.652 -10.130 -2.115 1.00 91.00 84 THR A O 1
ATOM 694 N N . ALA A 1 85 ? 4.624 -10.993 -1.657 1.00 89.62 85 ALA A N 1
ATOM 695 C CA . ALA A 1 85 ? 4.860 -12.256 -2.348 1.00 89.62 85 ALA A CA 1
ATOM 696 C C . ALA A 1 85 ? 5.231 -12.036 -3.823 1.00 89.62 85 ALA A C 1
ATOM 698 O O . ALA A 1 85 ? 6.224 -12.580 -4.301 1.00 89.62 85 ALA A O 1
ATOM 699 N N . MET A 1 86 ? 4.481 -11.189 -4.535 1.00 87.69 86 MET A N 1
ATOM 700 C CA . MET A 1 86 ? 4.754 -10.902 -5.946 1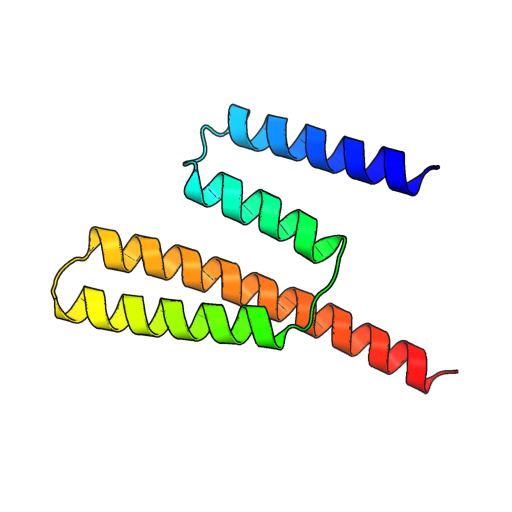.00 87.69 86 MET A CA 1
ATOM 701 C C . MET A 1 86 ? 6.097 -10.205 -6.164 1.00 87.69 86 MET A C 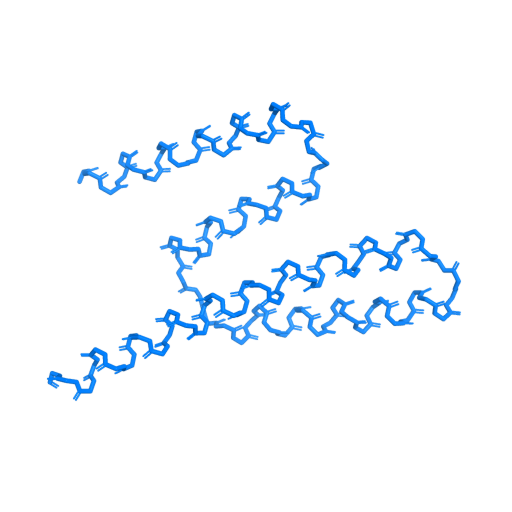1
ATOM 703 O O . MET A 1 86 ? 6.835 -10.584 -7.074 1.00 87.69 86 MET A O 1
ATOM 707 N N . LEU A 1 87 ? 6.439 -9.222 -5.326 1.00 87.88 87 LEU A N 1
ATOM 708 C CA . LEU A 1 87 ? 7.739 -8.558 -5.392 1.00 87.88 87 LEU A CA 1
ATOM 709 C C . LEU A 1 87 ? 8.878 -9.524 -5.066 1.00 87.88 87 LEU A C 1
ATOM 711 O O . LEU A 1 87 ? 9.868 -9.528 -5.787 1.00 87.88 87 LEU A O 1
ATOM 715 N N . SER A 1 88 ? 8.730 -10.372 -4.044 1.00 87.00 88 SER A N 1
ATOM 716 C CA . SER A 1 88 ? 9.748 -11.363 -3.681 1.00 87.00 88 SER A CA 1
ATOM 717 C C . SER A 1 88 ? 9.992 -12.368 -4.806 1.00 87.00 88 SER A C 1
ATOM 719 O O . SER A 1 88 ? 11.143 -12.647 -5.121 1.00 87.00 88 SER A O 1
ATOM 721 N N . PHE A 1 89 ? 8.949 -12.860 -5.486 1.00 85.56 89 PHE A N 1
ATOM 722 C CA . PHE A 1 89 ? 9.142 -13.706 -6.672 1.00 85.56 89 PHE A CA 1
ATOM 723 C C . PHE A 1 89 ? 9.853 -12.964 -7.813 1.00 85.56 89 PHE A C 1
ATOM 725 O O . PHE A 1 89 ? 10.687 -13.545 -8.507 1.00 85.56 89 PHE A O 1
ATOM 732 N N . GLY A 1 90 ? 9.546 -11.677 -8.004 1.00 82.19 90 GLY A N 1
ATOM 733 C CA . GLY A 1 90 ? 10.234 -10.835 -8.984 1.00 82.19 90 GLY A CA 1
ATOM 734 C C . GLY A 1 90 ? 11.710 -10.590 -8.651 1.00 82.19 90 GLY A C 1
ATOM 735 O O . GLY A 1 90 ? 12.542 -10.566 -9.557 1.00 82.19 90 GLY A O 1
ATOM 736 N N . GLU A 1 91 ? 12.037 -10.425 -7.369 1.00 83.12 91 GLU A N 1
ATOM 737 C CA . GLU A 1 91 ? 13.408 -10.274 -6.869 1.00 83.12 91 GLU A CA 1
ATOM 738 C C . GLU A 1 91 ? 14.217 -11.559 -7.051 1.00 83.12 91 GLU A C 1
ATOM 740 O O . GLU A 1 91 ? 15.283 -11.504 -7.661 1.00 83.12 91 GLU A O 1
ATOM 745 N N . LEU A 1 92 ? 13.675 -12.707 -6.630 1.00 83.88 92 LEU A N 1
ATOM 746 C CA . LEU A 1 92 ? 14.330 -14.015 -6.762 1.00 83.88 92 LEU A CA 1
ATOM 747 C C . LEU A 1 92 ? 14.678 -14.333 -8.219 1.00 83.88 92 LEU A C 1
ATOM 749 O O . LEU A 1 92 ? 15.798 -14.726 -8.525 1.00 83.88 92 LEU A O 1
ATOM 753 N N . ARG A 1 93 ? 13.749 -14.074 -9.147 1.00 79.19 93 ARG A N 1
ATOM 754 C CA . ARG A 1 93 ? 13.999 -14.282 -10.579 1.00 79.19 93 ARG A CA 1
ATOM 755 C C . ARG A 1 93 ? 15.115 -13.383 -11.121 1.00 79.19 93 ARG A C 1
ATOM 757 O O . ARG A 1 93 ? 15.862 -13.793 -12.004 1.00 79.19 93 ARG A O 1
ATOM 764 N N . LYS A 1 94 ? 15.214 -12.147 -10.625 1.00 77.44 94 LYS A N 1
ATOM 765 C CA . LYS A 1 94 ? 16.288 -11.217 -11.003 1.00 77.44 94 LYS A CA 1
ATOM 766 C C . LYS A 1 94 ? 17.644 -11.655 -10.462 1.00 77.44 94 LYS A C 1
ATOM 768 O O . LYS A 1 94 ? 18.646 -11.380 -11.113 1.00 77.44 94 LYS A O 1
ATOM 773 N N . GLU A 1 95 ? 17.677 -12.260 -9.280 1.00 74.75 95 GLU A N 1
ATOM 774 C CA . GLU A 1 95 ? 18.897 -12.828 -8.702 1.00 74.75 95 GLU A CA 1
ATOM 775 C C . GLU A 1 95 ? 19.357 -14.046 -9.512 1.00 74.75 95 GLU A C 1
ATOM 777 O O . GLU A 1 95 ? 20.498 -14.061 -9.965 1.00 74.75 95 GLU A O 1
ATOM 782 N N . GLU A 1 96 ? 18.448 -14.971 -9.843 1.00 72.38 96 GLU A N 1
ATOM 783 C CA . GLU A 1 96 ? 18.746 -16.128 -10.705 1.00 72.38 96 GLU A CA 1
ATOM 784 C C . GLU A 1 96 ? 19.282 -15.720 -12.088 1.00 72.38 96 GLU A C 1
ATOM 786 O O . GLU A 1 96 ? 20.263 -16.283 -12.564 1.00 72.38 96 GLU A O 1
ATOM 791 N N . GLU A 1 97 ? 18.681 -14.720 -12.744 1.00 74.38 97 GLU A N 1
ATOM 792 C CA . GLU A 1 97 ? 19.151 -14.232 -14.052 1.00 74.38 97 GLU A CA 1
ATOM 793 C C . GLU A 1 97 ? 20.551 -13.601 -13.972 1.00 74.38 97 GLU A C 1
ATOM 795 O O . GLU A 1 97 ? 21.302 -13.631 -14.945 1.00 74.38 97 GLU A O 1
ATOM 800 N N . LYS A 1 98 ? 20.919 -13.047 -12.813 1.00 68.44 98 LYS A N 1
ATOM 801 C CA . LYS A 1 98 ? 22.215 -12.399 -12.591 1.00 68.44 98 LYS A CA 1
ATOM 802 C C . LYS A 1 98 ? 23.331 -13.396 -12.281 1.00 68.44 98 LYS A C 1
ATOM 804 O O . LYS A 1 98 ? 24.472 -13.105 -12.613 1.00 68.44 98 LYS A O 1
ATOM 809 N N . ASP A 1 99 ? 23.001 -14.544 -11.693 1.00 63.81 99 ASP A N 1
ATOM 810 C CA . ASP A 1 99 ? 23.953 -15.626 -11.401 1.00 63.81 99 ASP A CA 1
ATOM 811 C C . ASP A 1 99 ? 24.269 -16.503 -12.631 1.00 63.81 99 ASP A C 1
ATOM 813 O O . ASP A 1 99 ? 25.228 -17.274 -12.617 1.00 63.81 99 ASP A O 1
ATOM 817 N N . ILE A 1 100 ? 23.481 -16.390 -13.709 1.00 59.06 100 ILE A N 1
ATOM 818 C CA . ILE A 1 100 ? 23.682 -17.124 -14.974 1.00 59.06 100 ILE A CA 1
ATOM 819 C C . ILE A 1 100 ? 24.606 -16.361 -15.956 1.00 59.06 100 ILE A C 1
ATOM 821 O O . ILE A 1 100 ? 25.073 -16.956 -16.930 1.00 59.06 100 ILE A O 1
ATOM 825 N N . ILE A 1 101 ? 24.889 -15.070 -15.718 1.00 51.50 101 ILE A N 1
ATOM 826 C CA . ILE A 1 101 ? 25.713 -14.200 -16.590 1.00 51.50 101 ILE A CA 1
ATOM 827 C C . ILE A 1 101 ? 27.144 -14.069 -16.065 1.00 51.50 101 ILE A C 1
ATOM 829 O O . ILE A 1 101 ? 27.315 -13.739 -14.872 1.00 51.50 101 ILE A O 1
#